Protein AF-A0A2N2G9Q8-F1 (afdb_monomer_lite)

pLDDT: mean 83.49, std 13.69, range [51.84, 96.88]

Structure (mmCIF, N/CA/C/O backbone):
data_AF-A0A2N2G9Q8-F1
#
_entry.id   AF-A0A2N2G9Q8-F1
#
loop_
_atom_site.group_PDB
_atom_site.id
_atom_site.type_symbol
_atom_site.label_atom_id
_atom_site.label_alt_id
_atom_site.label_comp_id
_atom_site.label_asym_id
_atom_site.label_entity_id
_atom_site.label_seq_id
_atom_site.pdbx_PDB_ins_code
_atom_site.Cartn_x
_atom_site.Cartn_y
_atom_site.Cartn_z
_atom_site.occupancy
_atom_site.B_iso_or_equiv
_atom_site.auth_seq_id
_atom_site.auth_comp_id
_atom_site.auth_asym_id
_atom_site.auth_atom_id
_atom_site.pdbx_PDB_model_num
ATOM 1 N N . MET A 1 1 ? -29.098 25.964 -36.607 1.00 51.84 1 MET A N 1
ATOM 2 C CA . MET A 1 1 ? -27.951 25.025 -36.614 1.00 51.84 1 MET A CA 1
ATOM 3 C C . MET A 1 1 ? -26.858 25.386 -35.600 1.00 51.84 1 MET A C 1
ATOM 5 O O . MET A 1 1 ? -26.551 24.537 -34.780 1.00 51.84 1 MET A O 1
ATOM 9 N N . LYS A 1 2 ? -26.350 26.632 -35.533 1.00 57.75 2 LYS A N 1
ATOM 10 C CA . LYS A 1 2 ? -25.348 27.053 -34.515 1.00 57.75 2 LYS A CA 1
ATOM 11 C C . LYS A 1 2 ? -25.746 26.796 -33.045 1.00 57.75 2 LYS A C 1
ATOM 13 O O . LYS A 1 2 ? -24.896 26.440 -32.242 1.00 57.75 2 LYS A O 1
ATOM 18 N N . LYS A 1 3 ? -27.037 26.924 -32.700 1.00 58.22 3 LYS A N 1
ATOM 19 C CA . LYS A 1 3 ? -27.545 26.703 -31.328 1.00 58.22 3 LYS A CA 1
ATOM 20 C C . LYS A 1 3 ? -27.478 25.238 -30.868 1.00 58.22 3 LYS A C 1
ATOM 22 O O . LYS A 1 3 ? -27.294 24.993 -29.688 1.00 58.22 3 LYS A O 1
ATOM 27 N N . VAL A 1 4 ? -27.594 24.279 -31.790 1.00 69.31 4 VAL A N 1
ATOM 28 C CA . VAL A 1 4 ? -27.587 22.839 -31.464 1.00 69.31 4 VAL A CA 1
ATOM 29 C C . VAL A 1 4 ? -26.164 22.364 -31.163 1.00 69.31 4 VAL A C 1
ATOM 31 O O . VAL A 1 4 ? -25.950 21.613 -30.221 1.00 69.31 4 VAL A O 1
ATOM 34 N N . ILE A 1 5 ? -25.179 22.884 -31.901 1.00 69.06 5 ILE A N 1
ATOM 35 C CA . ILE A 1 5 ? -23.757 22.563 -31.709 1.00 69.06 5 ILE A CA 1
ATOM 36 C C . ILE A 1 5 ? -23.275 23.007 -30.317 1.00 69.06 5 ILE A C 1
ATOM 38 O O . ILE A 1 5 ? -22.567 22.264 -29.646 1.00 69.06 5 ILE A O 1
ATOM 42 N N . LEU A 1 6 ? -23.719 24.177 -29.842 1.00 65.06 6 LEU A N 1
ATOM 43 C CA . LEU A 1 6 ? -23.380 24.683 -28.504 1.00 65.06 6 LEU A CA 1
ATOM 44 C C . LEU A 1 6 ? -23.905 23.793 -27.367 1.00 65.06 6 LEU A C 1
ATOM 46 O O . LEU A 1 6 ? -23.214 23.613 -26.370 1.00 65.06 6 LEU A O 1
ATOM 50 N N . ILE A 1 7 ? -25.093 23.205 -27.527 1.00 67.75 7 ILE A N 1
ATOM 51 C CA . ILE A 1 7 ? -25.700 22.327 -26.514 1.00 67.75 7 ILE A CA 1
ATOM 52 C C . ILE A 1 7 ? -24.940 20.997 -26.424 1.00 67.75 7 ILE A C 1
ATOM 54 O O . ILE A 1 7 ? -24.692 20.501 -25.328 1.00 67.75 7 ILE A O 1
ATOM 58 N N . VAL A 1 8 ? -24.510 20.448 -27.564 1.00 71.19 8 VAL A N 1
ATOM 59 C CA . VAL A 1 8 ? -23.743 19.192 -27.611 1.00 71.19 8 VAL A CA 1
ATOM 60 C C . VAL A 1 8 ? -22.353 19.366 -26.993 1.00 71.19 8 VAL A C 1
ATOM 62 O O . VAL A 1 8 ? -21.923 18.523 -26.211 1.00 71.19 8 VAL A O 1
ATOM 65 N N . VAL A 1 9 ? -21.670 20.482 -27.268 1.00 69.88 9 VAL A N 1
ATOM 66 C CA . VAL A 1 9 ? -20.355 20.774 -26.669 1.00 69.88 9 VAL A CA 1
ATOM 67 C C . VAL A 1 9 ? -20.468 21.004 -25.159 1.00 69.88 9 VAL A C 1
ATOM 69 O O . VAL A 1 9 ? -19.629 20.515 -24.405 1.00 69.88 9 VAL A O 1
ATOM 72 N N . ALA A 1 10 ? -21.526 21.679 -24.697 1.00 64.88 10 ALA A N 1
ATOM 73 C CA . ALA A 1 10 ? -21.768 21.863 -23.268 1.00 64.88 10 ALA A CA 1
ATOM 74 C C . ALA A 1 10 ? -22.019 20.527 -22.543 1.00 64.88 10 ALA A C 1
ATOM 76 O O . ALA A 1 10 ? -21.500 20.334 -21.449 1.00 64.88 10 ALA A O 1
ATOM 77 N N . ALA A 1 11 ? -22.743 19.583 -23.155 1.00 64.62 11 ALA A N 1
ATOM 78 C CA . ALA A 1 11 ? -23.031 18.280 -22.549 1.00 64.62 11 ALA A CA 1
ATOM 79 C C . ALA A 1 11 ? -21.781 17.393 -22.364 1.00 64.62 11 ALA A C 1
ATOM 81 O O . ALA A 1 11 ? -21.695 16.656 -21.385 1.00 64.62 11 ALA A O 1
ATOM 82 N N . ILE A 1 12 ? -20.790 17.493 -23.259 1.00 64.94 12 ILE A N 1
ATOM 83 C CA . ILE A 1 12 ? -19.550 16.695 -23.195 1.00 64.94 12 ILE A CA 1
ATOM 84 C C . ILE A 1 12 ? -18.622 17.185 -22.067 1.00 64.94 12 ILE A C 1
ATOM 86 O O . ILE A 1 12 ? -17.930 16.388 -21.432 1.00 64.94 12 ILE A O 1
ATOM 90 N N . LEU A 1 13 ? -18.643 18.481 -21.742 1.00 64.69 13 LEU A N 1
ATOM 91 C CA . LEU A 1 13 ? -17.795 19.047 -20.685 1.00 64.69 13 LEU A CA 1
ATOM 92 C C . LEU A 1 13 ? -18.215 18.606 -19.268 1.00 64.69 13 LEU A C 1
ATOM 94 O O . LEU A 1 13 ? -17.370 18.550 -18.373 1.00 64.69 13 LEU A O 1
ATOM 98 N N . PHE A 1 14 ? -19.480 18.216 -19.068 1.00 60.50 14 PHE A N 1
ATOM 99 C CA . PHE A 1 14 ? -19.970 17.707 -17.779 1.00 60.50 14 PHE A CA 1
ATOM 100 C C . PHE A 1 14 ? -19.628 16.232 -17.513 1.00 60.50 14 PHE A C 1
ATOM 102 O O . PHE A 1 14 ? -19.701 15.797 -16.366 1.00 60.50 14 PHE A O 1
ATOM 109 N N . THR A 1 15 ? -19.200 15.460 -18.519 1.00 60.94 15 THR A N 1
ATOM 110 C CA . THR A 1 15 ? -18.814 14.047 -18.314 1.00 60.94 15 THR A CA 1
ATOM 111 C C . THR A 1 15 ? -17.412 13.851 -17.725 1.00 60.94 15 THR A C 1
ATOM 113 O O . THR A 1 15 ? -17.070 12.750 -17.303 1.00 60.94 15 THR A O 1
ATOM 116 N N . SER A 1 16 ? -16.612 14.914 -17.614 1.00 57.44 16 SER A N 1
ATOM 117 C CA . SER A 1 16 ? -15.219 14.852 -17.135 1.00 57.44 16 SER A CA 1
ATOM 118 C C . SER A 1 16 ? -15.060 14.744 -15.611 1.00 57.44 16 SER A C 1
ATOM 120 O O . SER A 1 16 ? -13.935 14.684 -15.125 1.00 57.44 16 SER A O 1
ATOM 122 N N . CYS A 1 17 ? -16.151 14.726 -14.839 1.00 60.62 17 CYS A N 1
ATOM 123 C CA . CYS A 1 17 ? -16.092 14.748 -13.373 1.00 60.62 17 CYS A CA 1
ATOM 124 C C . CYS A 1 17 ? -16.257 13.365 -12.715 1.00 60.62 17 CYS A C 1
ATOM 126 O O . CYS A 1 17 ? -16.626 13.273 -11.545 1.00 60.62 17 CYS A O 1
ATOM 128 N N . ALA A 1 18 ? -15.964 12.280 -13.434 1.00 59.41 18 ALA A N 1
ATOM 129 C CA . ALA A 1 18 ? -15.746 10.967 -12.829 1.00 59.41 18 ALA A CA 1
ATOM 130 C C . ALA A 1 18 ? -14.337 10.922 -12.206 1.00 59.41 18 ALA A C 1
ATOM 132 O O . ALA A 1 18 ? -13.440 10.236 -12.691 1.00 59.41 18 ALA A O 1
ATOM 133 N N . ALA A 1 19 ? -14.118 11.723 -11.161 1.00 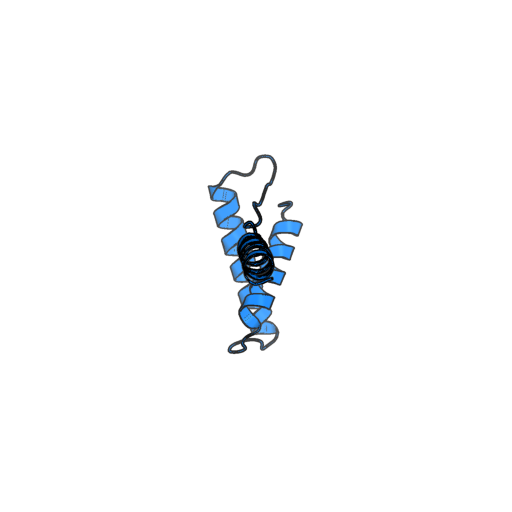61.31 19 ALA A N 1
ATOM 134 C CA . ALA A 1 19 ? -12.898 11.655 -10.369 1.00 61.31 19 ALA A CA 1
ATOM 135 C C . ALA A 1 19 ? -12.798 10.250 -9.758 1.00 61.31 19 ALA A C 1
ATOM 137 O O . ALA A 1 19 ? -13.741 9.791 -9.111 1.00 61.31 19 ALA A O 1
ATOM 138 N N . GLN A 1 20 ? -11.677 9.560 -9.988 1.00 58.41 20 GLN A N 1
ATOM 139 C CA . GLN A 1 20 ? -11.388 8.275 -9.354 1.00 58.41 20 GLN A CA 1
ATOM 140 C C . GLN A 1 20 ? -11.494 8.460 -7.841 1.00 58.41 20 GLN A C 1
ATOM 142 O O . GLN A 1 20 ? -10.681 9.158 -7.235 1.00 58.41 20 GLN A O 1
ATOM 147 N N . GLN A 1 21 ? -12.535 7.887 -7.239 1.00 63.00 21 GLN A N 1
ATOM 148 C CA . GLN A 1 21 ? -12.712 7.969 -5.800 1.00 63.00 21 GLN A CA 1
ATOM 149 C C . GLN A 1 21 ? -11.543 7.232 -5.133 1.00 63.00 21 GLN A C 1
ATOM 151 O O . GLN A 1 21 ? -11.237 6.103 -5.531 1.00 63.00 21 GLN A O 1
ATOM 156 N N . PRO A 1 22 ? -10.864 7.849 -4.152 1.00 67.50 22 PRO A N 1
ATOM 157 C CA . PRO A 1 22 ? -9.813 7.168 -3.415 1.00 67.50 22 PRO A CA 1
ATOM 158 C C . PRO A 1 22 ? -10.409 5.925 -2.748 1.00 67.50 22 PRO A C 1
ATOM 160 O O . PRO A 1 22 ? -11.441 6.010 -2.082 1.00 67.50 22 PRO A O 1
A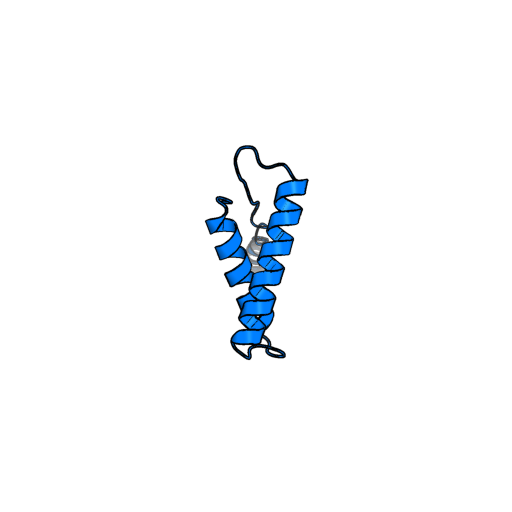TOM 163 N N . ARG A 1 23 ? -9.776 4.763 -2.954 1.00 74.50 23 ARG A N 1
ATOM 164 C CA . ARG A 1 23 ? -10.194 3.503 -2.326 1.00 74.50 23 ARG A CA 1
ATOM 165 C C . ARG A 1 23 ? -10.125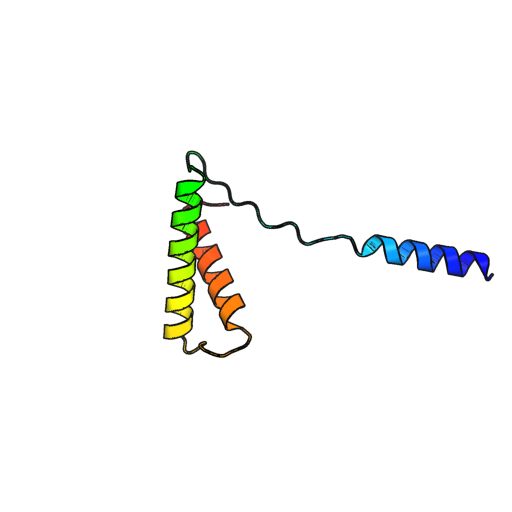 3.681 -0.810 1.00 74.50 23 ARG A C 1
ATOM 167 O O . ARG A 1 23 ? -9.044 3.889 -0.261 1.00 74.50 23 ARG A O 1
ATOM 174 N N . VAL A 1 24 ? -11.281 3.638 -0.155 1.00 83.44 24 VAL A N 1
ATOM 175 C CA . VAL A 1 24 ? -11.379 3.681 1.305 1.00 83.44 24 VAL A CA 1
ATOM 176 C C . VAL A 1 24 ? -11.187 2.264 1.819 1.00 83.44 24 VAL A C 1
ATOM 178 O O . VAL A 1 24 ? -11.941 1.374 1.445 1.00 83.44 24 VAL A O 1
ATOM 181 N N . TRP A 1 25 ? -10.166 2.060 2.646 1.00 89.50 25 TRP A N 1
ATOM 182 C CA . TRP A 1 25 ? -9.842 0.757 3.216 1.00 89.50 25 TRP A CA 1
ATOM 183 C C . TRP A 1 25 ? -10.596 0.535 4.522 1.00 89.50 25 TRP A C 1
ATOM 185 O O . TRP A 1 25 ? -10.532 1.377 5.420 1.00 89.50 25 TRP A O 1
ATOM 195 N N . HIS A 1 26 ? -11.258 -0.615 4.653 1.00 90.75 26 HIS A N 1
ATOM 196 C CA . HIS A 1 26 ? -11.985 -0.974 5.868 1.00 90.75 26 HIS A CA 1
ATOM 197 C C . HIS A 1 26 ? -11.575 -2.348 6.409 1.00 90.75 26 HIS A C 1
ATOM 199 O O . HIS A 1 26 ? -11.426 -3.311 5.658 1.00 90.75 26 HIS A O 1
ATOM 205 N N . LYS A 1 27 ? -11.444 -2.452 7.736 1.00 93.44 27 LYS A N 1
ATOM 206 C CA . LYS A 1 27 ? -11.229 -3.706 8.468 1.00 93.44 27 LYS A CA 1
ATOM 207 C C . LYS A 1 27 ? -11.931 -3.622 9.820 1.00 93.44 27 LYS A C 1
ATOM 209 O O . LYS A 1 27 ? -11.687 -2.690 10.583 1.00 93.44 27 LYS A O 1
ATOM 214 N N . ASP A 1 28 ? -12.793 -4.593 10.113 1.00 92.00 28 ASP A N 1
ATOM 215 C CA . ASP A 1 28 ? -13.589 -4.596 11.345 1.00 92.00 28 ASP A CA 1
ATOM 216 C C . ASP A 1 28 ? -12.673 -4.606 12.577 1.00 92.00 28 ASP A C 1
ATOM 218 O O . ASP A 1 28 ? -11.760 -5.426 12.686 1.00 92.00 28 ASP A O 1
ATOM 222 N N . GLY A 1 29 ? -12.902 -3.669 13.500 1.00 90.94 29 GLY A N 1
ATOM 223 C CA . GLY A 1 29 ? -12.118 -3.535 14.731 1.00 90.94 29 GLY A CA 1
ATOM 224 C C . GLY A 1 29 ? -10.725 -2.913 14.566 1.00 90.94 29 GLY A C 1
ATOM 225 O O . GLY A 1 29 ? -10.038 -2.729 15.570 1.00 90.94 29 GLY A O 1
ATOM 226 N N . ALA A 1 30 ? -10.298 -2.554 13.350 1.00 91.25 30 ALA A N 1
ATOM 227 C CA . ALA A 1 30 ? -9.045 -1.834 13.149 1.00 91.25 30 ALA A CA 1
ATOM 228 C C . ALA A 1 30 ? -9.222 -0.342 13.460 1.00 91.25 30 ALA A C 1
ATOM 230 O O . ALA A 1 30 ? -10.139 0.312 12.965 1.00 91.25 30 ALA A O 1
ATOM 231 N N . THR A 1 31 ? -8.313 0.210 14.260 1.00 94.75 31 THR A N 1
ATOM 232 C CA . THR A 1 31 ? -8.243 1.661 14.470 1.00 94.75 31 THR A CA 1
ATOM 233 C C . THR A 1 31 ? -7.530 2.340 13.304 1.00 94.75 31 THR A C 1
ATOM 235 O O . THR A 1 31 ? -6.751 1.712 12.583 1.00 94.75 31 THR A O 1
ATOM 238 N N . GLU A 1 32 ? -7.738 3.645 13.140 1.00 91.38 32 GLU A N 1
ATOM 239 C CA . GLU A 1 32 ? -7.053 4.428 12.106 1.00 91.38 32 GLU A CA 1
ATOM 240 C C . GLU A 1 32 ? -5.525 4.383 12.261 1.00 91.38 32 GLU A C 1
ATOM 242 O O . GLU A 1 32 ? -4.798 4.220 11.283 1.00 91.38 32 GLU A O 1
ATOM 247 N N . GLU A 1 33 ? -5.021 4.414 13.497 1.00 94.31 33 GLU A N 1
ATOM 248 C CA . GLU A 1 33 ? -3.581 4.304 13.746 1.00 94.31 33 GLU A CA 1
ATOM 249 C C . GLU A 1 33 ? -3.038 2.909 13.402 1.00 94.31 33 GLU A C 1
ATOM 251 O O . GLU A 1 33 ? -1.903 2.775 12.941 1.00 94.31 33 GLU A O 1
ATOM 256 N N . GLN A 1 34 ? -3.843 1.858 13.586 1.00 93.88 34 GLN A N 1
ATOM 257 C CA . GLN A 1 34 ? -3.477 0.519 13.132 1.00 93.88 34 GLN A CA 1
ATOM 258 C C . GLN A 1 34 ? -3.429 0.446 11.606 1.00 93.88 34 GLN A C 1
ATOM 260 O O . GLN A 1 34 ? -2.436 -0.032 11.066 1.00 93.88 34 GLN A O 1
ATOM 265 N N . PHE A 1 35 ? -4.432 0.998 10.918 1.00 94.56 35 PHE A N 1
ATOM 266 C CA . PHE A 1 35 ? -4.414 1.092 9.460 1.00 94.56 35 PHE A CA 1
ATOM 267 C C . PHE A 1 35 ? -3.187 1.849 8.947 1.00 94.56 35 PHE A C 1
ATOM 269 O O . PHE A 1 35 ? -2.518 1.380 8.030 1.00 94.56 35 PHE A O 1
ATOM 276 N N . ARG A 1 36 ? -2.833 2.978 9.567 1.00 93.88 36 ARG A N 1
ATOM 277 C CA . ARG A 1 36 ? -1.667 3.771 9.164 1.00 93.88 36 ARG A CA 1
ATOM 278 C C . ARG A 1 36 ? -0.358 2.988 9.300 1.00 93.88 36 ARG A C 1
ATOM 280 O O . ARG A 1 36 ? 0.498 3.065 8.418 1.00 93.88 36 ARG A O 1
ATOM 287 N N . ARG A 1 37 ? -0.209 2.207 10.375 1.00 95.69 37 ARG A N 1
ATOM 288 C CA . ARG A 1 37 ? 0.9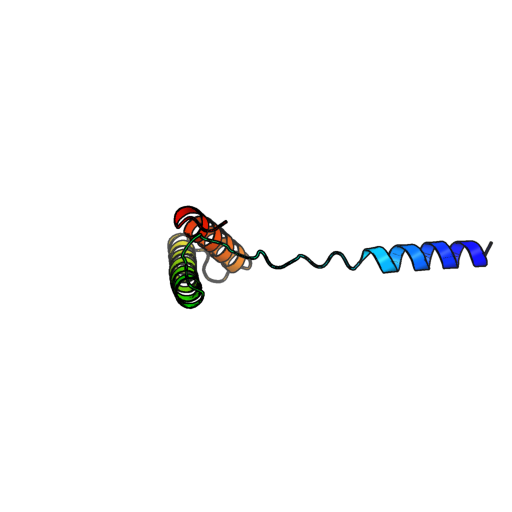44 1.312 10.564 1.00 95.69 37 ARG A CA 1
ATOM 289 C C . ARG A 1 37 ? 0.979 0.205 9.515 1.00 95.69 37 ARG A C 1
ATOM 291 O O . ARG A 1 37 ? 1.997 0.063 8.841 1.00 95.69 37 ARG A O 1
ATOM 298 N N . ASP A 1 38 ? -0.133 -0.500 9.330 1.00 96.06 38 ASP A N 1
ATOM 299 C CA . ASP A 1 38 ? -0.247 -1.600 8.369 1.00 96.06 38 ASP A CA 1
ATOM 300 C C . ASP A 1 38 ? 0.011 -1.104 6.934 1.00 96.06 38 ASP A C 1
ATOM 302 O O . ASP A 1 38 ? 0.766 -1.720 6.182 1.00 96.06 38 ASP A O 1
ATOM 306 N N . GLN A 1 39 ? -0.510 0.073 6.578 1.00 94.75 39 GLN A N 1
ATOM 307 C CA . GLN A 1 39 ? -0.267 0.720 5.291 1.00 94.75 39 GLN A CA 1
ATOM 308 C C . GLN A 1 39 ? 1.218 1.044 5.079 1.00 94.75 39 GLN A C 1
ATOM 310 O O . GLN A 1 39 ? 1.756 0.755 4.008 1.00 94.75 39 GLN A O 1
ATOM 315 N N . MET A 1 40 ? 1.901 1.620 6.076 1.00 95.62 40 MET A N 1
ATOM 316 C CA . MET A 1 40 ? 3.335 1.902 5.961 1.00 95.62 40 MET A CA 1
ATOM 317 C C . MET A 1 40 ? 4.159 0.620 5.827 1.00 95.62 40 MET A C 1
ATOM 319 O O . MET A 1 40 ? 5.045 0.560 4.973 1.00 95.62 40 MET A O 1
ATOM 323 N N . SER A 1 41 ? 3.851 -0.411 6.615 1.00 96.88 41 SER A N 1
ATOM 324 C CA . SER A 1 41 ? 4.524 -1.711 6.537 1.00 96.88 41 SER A CA 1
ATOM 325 C C . SER A 1 41 ? 4.313 -2.382 5.177 1.00 96.88 41 SER A C 1
ATOM 327 O O . SER A 1 41 ? 5.280 -2.817 4.551 1.00 96.88 41 SER A O 1
ATOM 329 N N . CYS A 1 42 ? 3.083 -2.390 4.661 1.00 96.25 42 CYS A N 1
ATOM 330 C CA . CYS A 1 42 ? 2.784 -2.928 3.336 1.00 96.25 42 CYS A CA 1
ATOM 331 C C . CYS A 1 42 ? 3.467 -2.135 2.212 1.00 96.25 42 CYS A C 1
ATOM 333 O O . CYS A 1 42 ? 3.958 -2.725 1.248 1.00 96.25 42 CYS A O 1
ATOM 335 N N . ARG A 1 43 ? 3.581 -0.808 2.351 1.00 94.81 43 ARG A N 1
ATOM 336 C CA . ARG A 1 43 ? 4.323 0.014 1.387 1.00 94.81 43 ARG A CA 1
ATOM 337 C C . ARG A 1 43 ? 5.819 -0.277 1.413 1.00 94.81 43 ARG A C 1
ATOM 339 O O . ARG A 1 43 ? 6.444 -0.361 0.357 1.00 94.81 43 ARG A O 1
ATOM 346 N N . GLN A 1 44 ? 6.395 -0.474 2.597 1.00 95.00 44 GLN A N 1
ATOM 347 C CA . GLN A 1 44 ? 7.789 -0.900 2.743 1.00 95.00 44 GLN A CA 1
ATOM 348 C C . GLN A 1 44 ? 8.040 -2.260 2.094 1.00 95.00 44 GLN A C 1
ATOM 350 O O . GLN A 1 44 ? 9.031 -2.410 1.380 1.00 95.00 44 GLN A O 1
ATOM 355 N N . TYR A 1 45 ? 7.119 -3.208 2.264 1.00 94.88 45 TYR A N 1
ATOM 356 C CA . TYR A 1 45 ? 7.173 -4.488 1.566 1.00 94.88 45 TYR A CA 1
ATOM 357 C C . TYR A 1 45 ? 7.160 -4.310 0.039 1.00 94.88 45 TYR A C 1
ATOM 359 O O . TYR A 1 45 ? 8.020 -4.859 -0.650 1.00 94.88 45 TYR A O 1
ATOM 367 N N . GLY A 1 46 ? 6.257 -3.479 -0.495 1.00 93.56 46 GLY A N 1
ATOM 368 C CA . GLY A 1 46 ? 6.209 -3.178 -1.929 1.00 93.56 46 GLY A CA 1
ATOM 369 C C . GLY A 1 46 ? 7.514 -2.574 -2.461 1.00 93.56 46 GLY A C 1
ATOM 370 O O . GLY A 1 46 ? 7.982 -2.966 -3.529 1.00 93.56 46 GLY A O 1
ATOM 371 N N . MET A 1 47 ? 8.149 -1.678 -1.697 1.00 92.50 47 MET A N 1
ATOM 372 C CA . MET A 1 47 ? 9.461 -1.113 -2.044 1.00 92.50 47 MET A CA 1
ATOM 373 C C . MET A 1 47 ? 10.564 -2.177 -2.065 1.00 92.50 47 MET A C 1
ATOM 375 O O . MET A 1 47 ? 11.357 -2.214 -3.005 1.00 92.50 47 MET A O 1
ATOM 379 N N . GLN A 1 48 ? 10.606 -3.061 -1.066 1.00 92.88 48 GLN A N 1
ATOM 380 C CA . GLN A 1 48 ? 11.585 -4.154 -1.017 1.00 92.88 48 GLN A CA 1
ATOM 381 C C . GLN A 1 48 ? 11.382 -5.142 -2.172 1.00 92.88 48 GLN A C 1
ATOM 383 O O . GLN A 1 48 ? 12.348 -5.53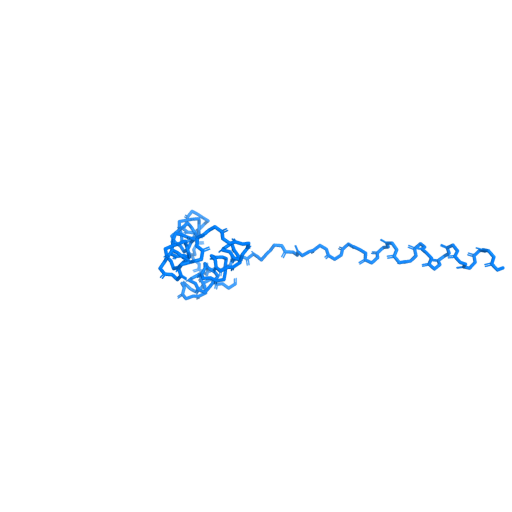0 -2.826 1.00 92.88 48 GLN A O 1
ATOM 388 N N . SER A 1 49 ? 10.129 -5.488 -2.477 1.00 93.00 49 SER A N 1
ATOM 389 C CA . SER A 1 49 ? 9.774 -6.314 -3.633 1.00 93.00 49 SER A CA 1
ATOM 390 C C . SER A 1 49 ? 10.229 -5.660 -4.941 1.00 93.00 49 SER A C 1
ATOM 392 O O . SER A 1 49 ? 10.856 -6.313 -5.774 1.00 93.00 49 SER A O 1
ATOM 394 N N . ALA A 1 50 ? 10.002 -4.356 -5.111 1.00 91.50 50 ALA A N 1
ATOM 395 C CA . ALA A 1 50 ? 10.454 -3.629 -6.294 1.00 91.50 50 ALA A CA 1
ATOM 396 C C . ALA A 1 50 ? 11.986 -3.645 -6.447 1.00 91.50 50 ALA A C 1
ATOM 398 O O . ALA A 1 50 ? 12.492 -3.844 -7.553 1.00 91.50 50 ALA A O 1
ATOM 399 N N . GLN A 1 51 ? 12.725 -3.483 -5.346 1.00 90.19 51 GLN A N 1
ATOM 400 C CA . GLN A 1 51 ? 14.188 -3.573 -5.341 1.00 90.19 51 GLN A CA 1
ATOM 401 C C . GLN A 1 51 ? 14.675 -4.982 -5.696 1.00 90.19 51 GLN A C 1
ATOM 403 O O . GLN A 1 51 ? 15.552 -5.122 -6.546 1.00 90.19 51 GLN A O 1
ATOM 408 N N . ALA A 1 52 ? 14.071 -6.020 -5.112 1.00 90.44 52 ALA A N 1
ATOM 409 C CA . ALA A 1 52 ? 14.415 -7.414 -5.393 1.00 90.44 52 ALA A CA 1
ATOM 410 C C . ALA A 1 52 ? 14.163 -7.806 -6.861 1.00 90.44 52 ALA A C 1
ATOM 412 O O . ALA A 1 52 ? 14.893 -8.622 -7.415 1.00 90.44 52 ALA A O 1
ATOM 413 N N . ASN A 1 53 ? 13.165 -7.190 -7.502 1.00 87.25 53 ASN A N 1
ATOM 414 C CA . ASN A 1 53 ? 12.838 -7.403 -8.913 1.00 87.25 53 ASN A CA 1
ATOM 415 C C . ASN A 1 53 ? 13.578 -6.449 -9.873 1.00 87.25 53 ASN A C 1
ATOM 417 O O . ASN A 1 53 ? 13.277 -6.426 -11.064 1.00 87.25 53 ASN A O 1
ATOM 421 N N . GLY A 1 54 ? 14.525 -5.639 -9.383 1.00 87.75 54 GLY A N 1
ATOM 422 C CA . GLY A 1 54 ? 15.309 -4.731 -10.226 1.00 87.75 54 GLY A CA 1
ATOM 423 C C . GLY A 1 54 ? 14.496 -3.596 -10.861 1.00 87.75 54 GLY A C 1
ATOM 424 O O . GLY A 1 54 ? 14.903 -3.044 -11.879 1.00 87.75 54 GLY A O 1
ATOM 425 N N . LEU A 1 55 ? 13.350 -3.230 -10.277 1.00 86.19 55 LEU A N 1
ATOM 426 C CA . LEU A 1 55 ? 12.459 -2.185 -10.802 1.00 86.19 55 LEU A CA 1
ATOM 427 C C . LEU A 1 55 ? 12.883 -0.766 -10.383 1.00 86.19 55 LEU A C 1
ATOM 429 O O . LEU A 1 55 ? 12.222 0.211 -10.734 1.00 86.19 55 LEU A O 1
ATOM 433 N N . ALA A 1 56 ? 13.972 -0.629 -9.623 1.00 77.38 56 ALA A N 1
ATOM 434 C CA . ALA A 1 56 ? 14.462 0.660 -9.150 1.00 77.38 56 ALA A CA 1
ATOM 435 C C . ALA A 1 56 ? 14.790 1.605 -10.325 1.00 77.38 56 ALA A C 1
ATOM 437 O O . ALA A 1 56 ? 15.547 1.255 -11.226 1.00 77.38 56 ALA A O 1
ATOM 438 N N . GLY A 1 57 ? 14.225 2.817 -10.302 1.00 73.75 57 GLY A N 1
ATOM 439 C CA . GLY A 1 57 ? 14.478 3.852 -11.312 1.00 73.75 57 GLY A CA 1
ATOM 440 C C . GLY A 1 57 ? 13.612 3.772 -12.575 1.00 73.75 57 GLY A C 1
ATOM 441 O O . GLY A 1 57 ? 13.842 4.548 -13.501 1.00 73.75 57 GLY A O 1
ATOM 442 N N . ASN A 1 58 ? 12.616 2.880 -12.631 1.00 80.50 58 ASN A N 1
ATOM 443 C CA . ASN A 1 58 ? 11.676 2.817 -13.752 1.00 80.50 58 ASN A CA 1
ATOM 444 C C . ASN A 1 58 ? 10.356 3.565 -13.458 1.00 80.50 58 ASN A C 1
ATOM 446 O O . ASN A 1 58 ? 9.984 3.798 -12.310 1.00 80.50 58 ASN A O 1
ATOM 450 N N . MET A 1 59 ? 9.618 3.924 -14.514 1.00 78.25 59 MET A N 1
ATOM 451 C CA . MET A 1 59 ? 8.314 4.604 -14.402 1.00 78.25 59 MET A CA 1
ATOM 452 C C . MET A 1 59 ? 7.228 3.721 -13.755 1.00 78.25 59 MET A C 1
ATOM 454 O O . MET A 1 59 ? 6.224 4.225 -13.260 1.00 78.25 59 MET A O 1
ATOM 458 N N . PHE A 1 60 ? 7.427 2.402 -13.738 1.00 85.00 60 PHE A N 1
ATOM 459 C CA . PHE A 1 60 ? 6.461 1.418 -13.248 1.00 85.00 60 PHE A CA 1
ATOM 460 C C . PHE A 1 60 ? 6.665 1.049 -11.773 1.00 85.00 60 PHE A C 1
ATOM 462 O O . PHE A 1 60 ? 5.873 0.283 -11.224 1.00 85.00 60 PHE A O 1
ATOM 469 N N . VAL A 1 61 ? 7.694 1.591 -11.117 1.00 90.12 61 VAL A N 1
ATOM 470 C CA . VAL A 1 61 ? 8.107 1.184 -9.773 1.00 90.12 61 VAL A CA 1
ATOM 471 C C . VAL A 1 61 ? 7.010 1.496 -8.765 1.00 90.12 61 VAL A C 1
ATOM 473 O O . VAL A 1 61 ? 6.652 0.640 -7.968 1.00 90.12 61 VAL A O 1
ATOM 476 N N . GLU A 1 62 ? 6.383 2.669 -8.871 1.00 90.25 62 GLU A N 1
ATOM 477 C CA . GLU A 1 62 ? 5.268 3.069 -8.006 1.00 90.25 62 GLU A CA 1
ATOM 478 C C . GLU A 1 62 ? 3.991 2.268 -8.284 1.00 90.25 62 GLU A C 1
ATOM 480 O O . GLU A 1 62 ? 3.225 1.990 -7.361 1.00 90.25 62 GLU A O 1
ATOM 485 N N . ILE A 1 63 ? 3.776 1.836 -9.532 1.00 90.56 63 ILE A N 1
ATOM 486 C CA . ILE A 1 63 ? 2.655 0.953 -9.884 1.00 90.56 63 ILE A CA 1
ATOM 487 C C . ILE A 1 63 ? 2.862 -0.419 -9.234 1.00 90.56 63 ILE A C 1
ATOM 489 O O . ILE A 1 63 ? 1.937 -0.956 -8.624 1.00 90.56 63 ILE A O 1
ATOM 493 N N . HIS A 1 64 ? 4.082 -0.962 -9.301 1.00 93.31 64 HIS A N 1
ATOM 494 C CA . HIS A 1 64 ? 4.440 -2.214 -8.633 1.00 93.31 64 HIS A CA 1
ATOM 495 C C . HIS A 1 64 ? 4.314 -2.094 -7.114 1.00 93.31 64 HIS A C 1
ATOM 497 O O . HIS A 1 64 ? 3.631 -2.904 -6.495 1.00 93.31 64 HIS A O 1
ATOM 503 N N . ILE A 1 65 ? 4.893 -1.046 -6.516 1.00 93.19 65 ILE A N 1
ATOM 504 C CA . ILE A 1 65 ? 4.804 -0.784 -5.074 1.00 93.19 65 ILE A CA 1
ATOM 505 C C . ILE A 1 65 ? 3.338 -0.690 -4.643 1.00 93.19 65 ILE A C 1
ATOM 507 O O . ILE A 1 65 ? 2.958 -1.343 -3.674 1.00 93.19 65 ILE A O 1
ATOM 511 N N . SER A 1 66 ? 2.501 0.067 -5.359 1.00 92.31 66 SER A N 1
ATOM 512 C CA . SER A 1 66 ? 1.072 0.192 -5.037 1.00 92.31 66 SER A CA 1
ATOM 513 C C . SER A 1 66 ? 0.325 -1.133 -5.166 1.00 92.31 66 SER A C 1
ATOM 515 O O . SER A 1 66 ? -0.500 -1.450 -4.308 1.00 92.31 66 SER A O 1
ATOM 517 N N . SER A 1 67 ? 0.627 -1.926 -6.196 1.00 93.75 67 SER A N 1
ATOM 518 C CA . SER A 1 67 ? 0.039 -3.256 -6.394 1.00 93.75 67 SER A CA 1
ATOM 519 C C . SER A 1 67 ? 0.385 -4.195 -5.236 1.00 93.75 67 SER A C 1
ATOM 521 O O . SER A 1 67 ? -0.505 -4.770 -4.612 1.00 93.75 67 SER A O 1
ATOM 523 N N . GLU A 1 68 ? 1.662 -4.280 -4.867 1.00 95.50 68 GLU A N 1
ATOM 524 C CA . GLU A 1 68 ? 2.124 -5.117 -3.754 1.00 95.50 68 GLU A CA 1
ATOM 525 C C . GLU A 1 68 ? 1.613 -4.616 -2.39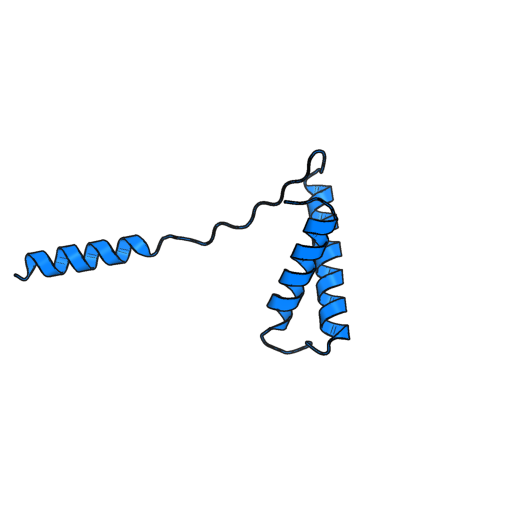6 1.00 95.50 68 GLU A C 1
ATOM 527 O O . GLU A 1 68 ? 1.231 -5.414 -1.540 1.00 95.50 68 GLU A O 1
ATOM 532 N N . THR A 1 69 ? 1.514 -3.296 -2.214 1.00 94.81 69 THR A N 1
ATOM 533 C CA . THR A 1 69 ? 0.909 -2.688 -1.018 1.00 94.81 69 THR A CA 1
ATOM 534 C C . THR A 1 69 ? -0.560 -3.087 -0.889 1.00 94.81 69 THR A C 1
ATOM 536 O O . THR A 1 69 ? -1.000 -3.478 0.189 1.00 94.81 69 THR A O 1
ATOM 539 N N . THR A 1 70 ? -1.309 -3.022 -1.993 1.00 94.56 70 THR A N 1
ATOM 540 C CA . THR A 1 70 ? -2.732 -3.386 -2.060 1.00 94.56 70 THR A CA 1
ATOM 541 C C . THR A 1 70 ? -2.926 -4.858 -1.705 1.00 94.56 70 THR A C 1
ATOM 543 O O . THR A 1 70 ? -3.712 -5.162 -0.814 1.00 94.56 70 THR A O 1
ATOM 546 N N . LYS A 1 71 ? -2.146 -5.759 -2.317 1.00 95.12 71 LYS A N 1
ATOM 547 C CA . LYS A 1 71 ? -2.184 -7.198 -2.007 1.00 95.12 71 LYS A CA 1
ATOM 548 C C . LYS A 1 71 ? -1.859 -7.477 -0.540 1.00 95.12 71 LYS A C 1
ATOM 550 O O . LYS A 1 71 ? -2.504 -8.306 0.094 1.00 95.12 71 LYS A O 1
ATOM 555 N N . CYS A 1 72 ? -0.862 -6.786 0.010 1.00 96.00 72 CYS A N 1
ATOM 556 C CA . CYS A 1 72 ? -0.496 -6.917 1.416 1.00 96.00 72 CYS A CA 1
ATOM 557 C C . CYS A 1 72 ? -1.644 -6.490 2.344 1.00 96.00 72 CYS A C 1
ATOM 559 O O . CYS A 1 72 ? -1.988 -7.232 3.261 1.00 96.00 72 CYS A O 1
ATOM 561 N N . LEU A 1 73 ? -2.292 -5.351 2.076 1.00 95.69 73 LEU A N 1
ATOM 562 C CA . LEU A 1 73 ? -3.449 -4.888 2.849 1.00 95.69 73 LEU A CA 1
ATOM 563 C C . LEU A 1 73 ? -4.642 -5.850 2.741 1.00 95.69 73 LEU A C 1
ATOM 565 O O . LEU A 1 73 ? -5.263 -6.168 3.757 1.00 95.69 73 LEU A O 1
ATOM 569 N N . GLU A 1 74 ? -4.919 -6.371 1.546 1.00 95.31 74 GLU A N 1
ATOM 570 C CA . GLU A 1 74 ? -5.966 -7.376 1.319 1.00 95.31 74 GLU A CA 1
ATOM 571 C C . GLU A 1 74 ? -5.698 -8.662 2.121 1.00 95.31 74 GLU A C 1
ATOM 573 O O . GLU A 1 74 ? -6.593 -9.166 2.801 1.00 95.31 74 GLU A O 1
ATOM 578 N N . ASN A 1 75 ? -4.446 -9.130 2.162 1.00 95.25 75 ASN A N 1
ATOM 579 C CA . ASN A 1 75 ? -4.036 -10.277 2.984 1.00 95.25 75 ASN A CA 1
ATOM 580 C C . ASN A 1 75 ? -4.145 -10.010 4.496 1.00 95.25 75 ASN A C 1
ATOM 582 O O . ASN A 1 75 ? -4.361 -10.939 5.274 1.00 95.25 75 ASN A O 1
ATOM 586 N N . LEU A 1 76 ? -4.025 -8.750 4.924 1.00 94.25 76 LEU A N 1
ATOM 587 C CA . LEU A 1 76 ? -4.279 -8.335 6.307 1.00 94.25 76 LEU A CA 1
ATOM 588 C C . LEU A 1 76 ? -5.779 -8.211 6.625 1.00 94.25 76 LEU A C 1
ATOM 590 O O . LEU A 1 76 ? -6.129 -7.933 7.777 1.00 94.25 76 LEU A O 1
ATOM 594 N N . GLY A 1 77 ? -6.663 -8.427 5.648 1.00 94.62 77 GLY A N 1
ATOM 595 C CA . GLY A 1 77 ? -8.117 -8.384 5.801 1.00 94.62 77 GLY A CA 1
ATOM 596 C C . GLY A 1 77 ? -8.743 -7.008 5.565 1.00 94.62 77 GLY A C 1
ATOM 597 O O . GLY A 1 77 ? -9.919 -6.831 5.891 1.00 94.62 77 GLY A O 1
ATOM 598 N N . TYR A 1 78 ? -7.985 -6.047 5.026 1.00 93.50 78 TYR A N 1
ATOM 599 C CA . TYR A 1 78 ? -8.545 -4.784 4.550 1.00 93.50 78 TYR A CA 1
ATOM 600 C C . TYR A 1 78 ? -9.256 -4.990 3.211 1.00 93.50 78 TYR A C 1
ATOM 602 O O . TYR A 1 78 ? -8.796 -5.749 2.360 1.00 93.50 78 TYR A O 1
ATOM 610 N N . ARG A 1 79 ? -10.384 -4.311 3.026 1.00 90.31 79 ARG A N 1
ATOM 611 C CA . ARG A 1 79 ? -11.223 -4.398 1.827 1.00 90.31 79 ARG A CA 1
ATOM 612 C C . ARG A 1 79 ? -11.697 -3.023 1.388 1.00 90.31 79 ARG A C 1
ATOM 614 O O . ARG A 1 79 ? -11.904 -2.181 2.293 1.00 90.31 79 ARG A O 1
#

Foldseek 3Di:
DVVVVVVVVVVVVVVPPPPPDPDDKDDPPDDPVNVVVQLVVQLVVQQVVCVVVVVPPPPCSVVSSVVSSVVSSVVVVID

Radius of gyration: 20.27 Å; chains: 1; bounding box: 43×37×51 Å

Sequence (79 aa):
MKKVILIVVAAILFTSCAAQQPRVWHKDGATEEQFRRDQMSCRQYGMQSAQANGLAGNMFVEIHISSETTKCLENLGYR

Secondary structure (DSSP, 8-state):
-HHHHHHHHHHHHGGGG----------TT--HHHHHHHHHHHHHHHHHHHHHTT-TTSTTHHHHHHHHHHHHHHHTT--